Protein AF-A0A6A5GMW8-F1 (afdb_monomer_lite)

Foldseek 3Di:
DLVVVLVVLLVPADPLLVVLQVVLCVLVVDPVLVVDPLVVNLVVNVVSLVVDDPVSNVSLVVQLCVSLVVCVVVVHDDDDCHRVHVRRCVVVVPPPPPD

Sequence (99 aa):
MAQEYIKGLLADASVSVRTAYSEIKSLTSQPSFYYIPKRQRYLMVNKIVTDMSATGQTEMMSLNKKAKVYCRNANVDTPPYSLGNLFGNMLANGAVLSK

Structure (mmCIF, N/CA/C/O backbone):
data_AF-A0A6A5GMW8-F1
#
_entry.id   AF-A0A6A5GMW8-F1
#
loop_
_atom_site.group_PDB
_atom_site.id
_atom_site.type_symbol
_atom_site.label_atom_id
_atom_site.label_alt_id
_atom_site.label_comp_id
_atom_site.label_asym_id
_atom_site.label_entity_id
_atom_site.label_seq_id
_atom_site.pdbx_PDB_ins_code
_atom_site.Cartn_x
_atom_site.Cartn_y
_atom_site.Cartn_z
_atom_site.occupancy
_atom_site.B_iso_or_equiv
_atom_site.auth_seq_id
_atom_site.auth_comp_id
_atom_site.auth_asym_id
_atom_site.auth_atom_id
_atom_site.pdbx_PDB_model_num
ATOM 1 N N . MET A 1 1 ? 9.613 -15.767 5.178 1.00 64.94 1 MET A N 1
ATOM 2 C CA . MET A 1 1 ? 9.781 -14.855 6.335 1.00 64.94 1 MET A CA 1
ATOM 3 C C . MET A 1 1 ? 9.176 -13.475 6.080 1.00 64.94 1 MET A C 1
ATOM 5 O O . MET A 1 1 ? 8.207 -13.151 6.748 1.00 64.94 1 MET A O 1
ATOM 9 N N . ALA A 1 2 ? 9.625 -12.707 5.076 1.00 72.75 2 ALA A N 1
ATOM 10 C CA . ALA A 1 2 ? 9.059 -11.376 4.790 1.00 72.75 2 ALA A CA 1
ATOM 11 C C . ALA A 1 2 ? 7.568 -11.373 4.422 1.00 72.75 2 ALA A C 1
ATOM 13 O O . ALA A 1 2 ? 6.807 -10.550 4.923 1.00 72.75 2 ALA A O 1
ATOM 14 N N . GLN A 1 3 ? 7.130 -12.336 3.612 1.00 71.25 3 GLN A N 1
ATOM 15 C CA . GLN A 1 3 ? 5.720 -12.462 3.249 1.00 71.25 3 GLN A CA 1
ATOM 16 C C . GLN A 1 3 ? 4.822 -12.782 4.458 1.00 71.25 3 GLN A C 1
ATOM 18 O O . GLN A 1 3 ? 3.736 -12.225 4.562 1.00 71.25 3 GLN A O 1
ATOM 23 N N . GLU A 1 4 ? 5.280 -13.631 5.382 1.00 76.31 4 GLU A N 1
ATOM 24 C CA . GLU A 1 4 ? 4.548 -13.961 6.617 1.00 76.31 4 GLU A CA 1
ATOM 25 C C . GLU A 1 4 ? 4.485 -12.764 7.574 1.00 76.31 4 GLU A C 1
ATOM 27 O O . GLU A 1 4 ? 3.425 -12.461 8.112 1.00 76.31 4 GLU A O 1
ATOM 32 N N . TYR A 1 5 ? 5.577 -12.004 7.703 1.00 83.25 5 TYR A N 1
ATOM 33 C CA . TYR A 1 5 ? 5.585 -10.764 8.483 1.00 83.25 5 TYR A CA 1
ATOM 34 C C . TYR A 1 5 ? 4.597 -9.724 7.930 1.00 83.25 5 TYR A C 1
ATOM 36 O O . TYR A 1 5 ? 3.816 -9.140 8.678 1.00 83.25 5 TYR A O 1
ATOM 44 N N . ILE A 1 6 ? 4.583 -9.524 6.607 1.00 81.19 6 ILE A N 1
ATOM 45 C CA . ILE A 1 6 ? 3.645 -8.608 5.940 1.00 81.19 6 ILE A CA 1
ATOM 46 C C . ILE A 1 6 ? 2.194 -9.073 6.115 1.00 81.19 6 ILE A C 1
ATOM 48 O O . ILE A 1 6 ? 1.319 -8.245 6.363 1.00 81.19 6 ILE A O 1
ATOM 52 N N . LYS A 1 7 ? 1.927 -10.383 6.014 1.00 83.81 7 LYS A N 1
ATOM 53 C CA . LYS A 1 7 ? 0.597 -10.942 6.294 1.00 83.81 7 LYS A CA 1
ATOM 54 C C . LYS A 1 7 ? 0.168 -10.661 7.735 1.00 83.81 7 LYS A C 1
ATOM 56 O O . LYS A 1 7 ? -0.967 -10.245 7.922 1.00 83.81 7 LYS A O 1
ATOM 61 N N . GLY A 1 8 ? 1.063 -10.827 8.712 1.00 85.88 8 GLY A N 1
ATOM 62 C CA . GLY A 1 8 ? 0.796 -10.503 10.117 1.00 85.88 8 GLY A CA 1
ATOM 63 C C . GLY A 1 8 ? 0.445 -9.028 10.320 1.00 85.88 8 GLY A C 1
ATOM 64 O O . GLY A 1 8 ? -0.608 -8.717 10.863 1.00 85.88 8 GLY A O 1
ATOM 65 N N . LEU A 1 9 ? 1.253 -8.116 9.762 1.00 88.56 9 LEU A N 1
ATOM 66 C CA . LEU A 1 9 ? 0.981 -6.672 9.811 1.00 88.56 9 LEU A CA 1
ATOM 67 C C . LEU A 1 9 ? -0.401 -6.299 9.261 1.00 88.56 9 LEU A C 1
ATOM 69 O O . LEU A 1 9 ? -1.041 -5.392 9.782 1.00 88.56 9 LEU A O 1
ATOM 73 N N . LEU A 1 10 ? -0.838 -6.962 8.188 1.00 90.00 10 LEU A N 1
ATOM 74 C CA . LEU A 1 10 ? -2.150 -6.727 7.592 1.00 90.00 10 LEU A CA 1
ATOM 75 C C . LEU A 1 10 ? -3.270 -7.433 8.354 1.00 90.00 10 LEU A C 1
ATOM 77 O O . LEU A 1 10 ? -4.378 -6.917 8.371 1.00 90.00 10 LEU A O 1
ATOM 81 N N . ALA A 1 11 ? -3.019 -8.590 8.966 1.00 91.50 11 ALA A N 1
ATOM 82 C CA . ALA A 1 11 ? -4.016 -9.307 9.756 1.00 91.50 11 ALA A CA 1
ATOM 83 C C . ALA A 1 11 ? -4.460 -8.483 10.974 1.00 91.50 11 ALA A C 1
ATOM 85 O O . ALA A 1 11 ? -5.666 -8.390 11.221 1.00 91.50 11 ALA A O 1
ATOM 86 N N . ASP A 1 12 ? -3.497 -7.833 11.635 1.00 92.44 12 ASP A N 1
ATOM 87 C CA . ASP A 1 12 ? -3.691 -6.979 12.814 1.00 92.44 12 ASP A CA 1
ATOM 88 C C . ASP A 1 12 ? -4.194 -5.564 12.475 1.00 92.44 12 ASP A C 1
ATOM 90 O O . ASP A 1 12 ? -4.526 -4.787 13.371 1.00 92.44 12 ASP A O 1
ATOM 94 N N . ALA A 1 13 ? -4.236 -5.207 11.189 1.00 94.12 13 ALA A N 1
ATOM 95 C CA . ALA A 1 13 ? -4.665 -3.890 10.742 1.00 94.12 13 ALA A CA 1
ATOM 96 C C . ALA A 1 13 ? -6.188 -3.712 10.826 1.00 94.12 13 ALA A C 1
ATOM 98 O O . ALA A 1 13 ? -6.969 -4.669 10.731 1.00 94.12 13 ALA A O 1
ATOM 99 N N . SER A 1 14 ? -6.626 -2.457 10.916 1.00 96.12 14 SER A N 1
ATOM 100 C CA . SER A 1 14 ? -8.043 -2.110 10.873 1.00 96.12 14 SER A CA 1
ATOM 101 C C . SER A 1 14 ? -8.721 -2.594 9.589 1.00 96.12 14 SER A C 1
ATOM 103 O O . SER A 1 14 ? -8.109 -2.730 8.526 1.00 96.12 14 SER A O 1
ATOM 105 N N . VAL A 1 15 ? -10.038 -2.818 9.664 1.00 95.31 15 VAL A N 1
ATOM 106 C CA . VAL A 1 15 ? -10.848 -3.236 8.506 1.00 95.31 15 VAL A CA 1
ATOM 107 C C . VAL A 1 15 ? -10.666 -2.275 7.327 1.00 95.31 15 VAL A C 1
ATOM 109 O O . VAL A 1 15 ? -10.486 -2.736 6.206 1.00 95.31 15 VAL A O 1
ATOM 112 N N . SER A 1 16 ? -10.634 -0.964 7.588 1.00 94.50 16 SER A N 1
ATOM 113 C CA . SER A 1 16 ? -10.417 0.071 6.568 1.00 94.50 16 SER A CA 1
ATOM 114 C C . SER A 1 16 ? -9.102 -0.141 5.809 1.00 94.50 16 SER A C 1
ATOM 116 O O . SER A 1 16 ? -9.092 -0.226 4.581 1.00 94.50 16 SER A O 1
ATOM 118 N N . VAL A 1 17 ? -8.003 -0.342 6.542 1.00 95.81 17 VAL A N 1
ATOM 119 C CA . VAL A 1 17 ? -6.675 -0.569 5.959 1.00 95.81 17 VAL A CA 1
ATOM 120 C C . VAL A 1 17 ? -6.608 -1.886 5.190 1.00 95.81 17 VAL A C 1
ATOM 122 O O . VAL A 1 17 ? -6.041 -1.926 4.097 1.00 95.81 17 VAL A O 1
ATOM 125 N N . ARG A 1 18 ? -7.211 -2.960 5.714 1.00 95.19 18 ARG A N 1
ATOM 126 C CA . ARG A 1 18 ? -7.260 -4.259 5.021 1.00 95.19 18 ARG A CA 1
ATOM 127 C C . ARG A 1 18 ? -8.033 -4.174 3.708 1.00 95.19 18 ARG A C 1
ATOM 129 O O . ARG A 1 18 ? -7.567 -4.710 2.703 1.00 95.19 18 ARG A O 1
ATOM 136 N N . THR A 1 19 ? -9.166 -3.474 3.701 1.00 95.75 19 THR A N 1
ATOM 137 C CA . THR A 1 19 ? -9.971 -3.244 2.495 1.00 95.75 19 THR A CA 1
ATOM 138 C C . THR A 1 19 ? -9.191 -2.432 1.465 1.00 95.75 19 THR A C 1
ATOM 140 O O . THR A 1 19 ? -9.028 -2.890 0.335 1.00 95.75 19 THR A O 1
ATOM 143 N N . ALA A 1 20 ? -8.619 -1.294 1.869 1.00 95.25 20 ALA A N 1
ATOM 144 C CA . ALA A 1 20 ? -7.814 -0.450 0.989 1.00 95.25 20 ALA A CA 1
ATOM 145 C C . ALA A 1 20 ? -6.608 -1.207 0.407 1.00 95.25 20 ALA A C 1
ATOM 147 O O . ALA A 1 20 ? -6.329 -1.132 -0.788 1.00 95.25 20 ALA A O 1
ATOM 148 N N . TYR A 1 21 ? -5.903 -1.995 1.224 1.00 94.38 21 TYR A N 1
ATOM 149 C CA . TYR A 1 21 ? -4.774 -2.788 0.740 1.00 94.38 21 TYR A CA 1
ATOM 150 C C . TYR A 1 21 ? -5.204 -3.900 -0.226 1.00 94.38 21 TYR A C 1
ATOM 152 O O . TYR A 1 21 ? -4.506 -4.173 -1.203 1.00 94.38 21 TYR A O 1
ATOM 160 N N . SER A 1 22 ? -6.354 -4.534 0.019 1.00 94.38 22 SER A N 1
ATOM 161 C CA . SER A 1 22 ? -6.929 -5.527 -0.893 1.00 94.38 22 SER A CA 1
ATOM 162 C C . SER A 1 22 ? -7.249 -4.915 -2.259 1.00 94.38 22 SER A C 1
ATOM 164 O O . SER A 1 22 ? -6.922 -5.501 -3.292 1.00 94.38 22 SER A O 1
ATOM 166 N N . GLU A 1 23 ? -7.805 -3.703 -2.275 1.00 95.62 23 GLU A N 1
ATOM 167 C CA . GLU A 1 23 ? -8.087 -2.964 -3.505 1.00 95.62 23 GLU A CA 1
ATOM 168 C C . GLU A 1 23 ? -6.802 -2.613 -4.266 1.00 95.62 23 GLU A C 1
ATOM 170 O O . GLU A 1 23 ? -6.690 -2.909 -5.456 1.00 95.62 23 GLU A O 1
ATOM 175 N N . ILE A 1 24 ? -5.784 -2.090 -3.570 1.00 93.56 24 ILE A N 1
ATOM 176 C CA . ILE A 1 24 ? -4.465 -1.812 -4.161 1.00 93.56 24 ILE A CA 1
ATOM 177 C C . ILE A 1 24 ? -3.858 -3.091 -4.747 1.00 93.56 24 ILE A C 1
ATOM 179 O O . ILE A 1 24 ? -3.343 -3.079 -5.866 1.00 93.56 24 ILE A O 1
ATOM 183 N N . LYS A 1 25 ? -3.932 -4.215 -4.027 1.00 91.81 25 LYS A N 1
ATOM 184 C CA . LYS A 1 25 ? -3.429 -5.510 -4.505 1.00 91.81 25 LYS A CA 1
ATOM 185 C C . LYS A 1 25 ? -4.186 -5.987 -5.745 1.00 91.81 25 LYS A C 1
ATOM 187 O O . LYS A 1 25 ? -3.555 -6.451 -6.690 1.00 91.81 25 LYS A O 1
ATOM 192 N N . SER A 1 26 ? -5.512 -5.863 -5.756 1.00 93.69 26 SER A N 1
ATOM 193 C CA . SER A 1 26 ? -6.340 -6.203 -6.917 1.00 93.69 26 SER A CA 1
ATOM 194 C C . SER A 1 26 ? -5.926 -5.374 -8.132 1.00 93.69 26 SER A C 1
ATOM 196 O O . SER A 1 26 ? -5.566 -5.930 -9.170 1.00 93.69 26 SER A O 1
ATOM 198 N N . LEU A 1 27 ? -5.844 -4.052 -7.964 1.00 92.50 27 LEU A N 1
ATOM 199 C CA . LEU A 1 27 ? -5.448 -3.115 -9.011 1.00 92.50 27 LEU A CA 1
ATOM 200 C C . LEU A 1 27 ? -4.052 -3.427 -9.571 1.00 92.50 27 LEU A C 1
ATOM 202 O O . LEU A 1 27 ? -3.859 -3.502 -10.780 1.00 92.50 27 LEU A O 1
ATOM 206 N N . THR A 1 28 ? -3.079 -3.647 -8.689 1.00 89.94 28 THR A N 1
ATOM 207 C CA . THR A 1 28 ? -1.662 -3.833 -9.051 1.00 89.94 28 THR A CA 1
ATOM 208 C C . THR A 1 28 ? -1.325 -5.248 -9.523 1.00 89.94 28 THR A C 1
ATOM 210 O O . THR A 1 28 ? -0.220 -5.477 -10.014 1.00 89.94 28 THR A O 1
ATOM 213 N N . SER A 1 29 ? -2.262 -6.194 -9.402 1.00 90.62 29 SER A N 1
ATOM 214 C CA . SER A 1 29 ? -2.138 -7.544 -9.966 1.00 90.62 29 SER A CA 1
ATOM 215 C C . SER A 1 29 ? -2.491 -7.613 -11.454 1.00 90.62 29 SER A C 1
ATOM 217 O O . SER A 1 29 ? -2.099 -8.559 -12.136 1.00 90.62 29 SER A O 1
ATOM 219 N N . GLN A 1 30 ? -3.200 -6.608 -11.977 1.00 91.44 30 GLN A N 1
ATOM 220 C CA . GLN A 1 30 ? -3.570 -6.553 -13.386 1.00 91.44 30 GLN A CA 1
ATOM 221 C C . GLN A 1 30 ? -2.365 -6.123 -14.237 1.00 91.44 30 GLN A C 1
ATOM 223 O O . GLN A 1 30 ? -1.808 -5.052 -13.995 1.00 91.44 30 GLN A O 1
ATOM 228 N N . PRO A 1 31 ? -1.970 -6.874 -15.281 1.00 91.31 31 PRO A N 1
ATOM 229 C CA . PRO A 1 31 ? -0.874 -6.463 -16.163 1.00 91.31 31 PRO A CA 1
ATOM 230 C C . PRO A 1 31 ? -1.121 -5.103 -16.832 1.00 91.31 31 PRO A C 1
ATOM 232 O O . PRO A 1 31 ? -0.203 -4.293 -16.957 1.00 91.31 31 PRO A O 1
ATOM 235 N N . SER A 1 32 ? -2.381 -4.823 -17.186 1.00 93.00 32 SER A N 1
ATOM 236 C CA . SER A 1 32 ? -2.825 -3.560 -17.789 1.00 93.00 32 SER A CA 1
ATOM 237 C C . SER A 1 32 ? -2.517 -2.339 -16.926 1.00 93.00 32 SER A C 1
ATOM 239 O O . SER A 1 32 ? -2.221 -1.272 -17.464 1.00 93.00 32 SER A O 1
ATOM 241 N N . PHE A 1 33 ? -2.506 -2.495 -15.599 1.00 91.19 33 PHE A N 1
ATOM 242 C CA . PHE A 1 33 ? -2.132 -1.428 -14.680 1.00 91.19 33 PHE A CA 1
ATOM 243 C C . PHE A 1 33 ? -0.741 -0.888 -15.001 1.00 91.19 33 PHE A C 1
ATOM 245 O O . PHE A 1 33 ? -0.52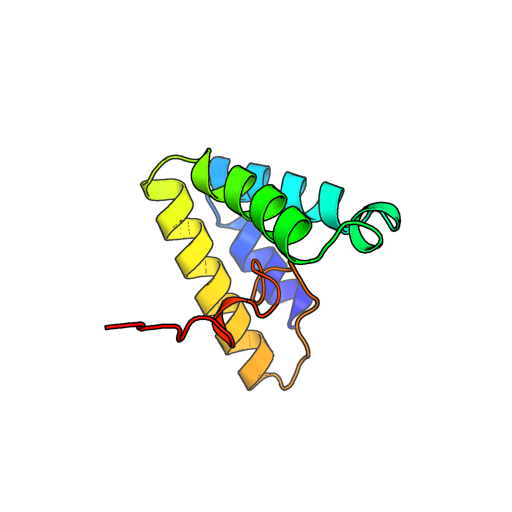2 0.318 -14.950 1.00 91.19 33 PHE A O 1
ATOM 252 N N . TYR A 1 34 ? 0.199 -1.746 -15.404 1.00 88.88 34 TYR A N 1
ATOM 253 C CA . TYR A 1 34 ? 1.565 -1.329 -15.701 1.00 88.88 34 TYR A CA 1
ATOM 254 C C . TYR A 1 34 ? 1.736 -0.675 -17.080 1.00 88.88 34 TYR A C 1
ATOM 256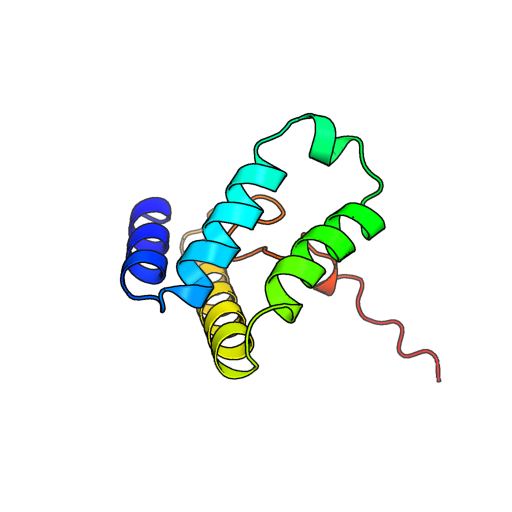 O O . TYR A 1 34 ? 2.771 -0.043 -17.298 1.00 88.88 34 TYR A O 1
ATOM 264 N N . TYR A 1 35 ? 0.723 -0.719 -17.952 1.00 92.75 35 TYR A N 1
ATOM 265 C CA . TYR A 1 35 ? 0.687 0.065 -19.196 1.00 92.75 35 TYR A CA 1
ATOM 266 C C . TYR A 1 35 ? 0.235 1.516 -18.975 1.00 92.75 35 TYR A C 1
ATOM 268 O O . TYR A 1 35 ? 0.455 2.373 -19.828 1.00 92.75 35 TYR A O 1
ATOM 276 N N . ILE A 1 36 ? -0.342 1.819 -17.809 1.00 91.31 36 ILE A N 1
ATOM 277 C CA . ILE A 1 36 ? -0.728 3.176 -17.418 1.00 91.31 36 ILE A CA 1
ATOM 278 C C . ILE A 1 36 ? 0.536 3.999 -17.079 1.00 91.31 36 ILE A C 1
ATOM 280 O O . ILE A 1 36 ? 1.449 3.491 -16.410 1.00 91.31 36 ILE A O 1
ATOM 284 N N . PRO A 1 37 ? 0.602 5.291 -17.463 1.00 91.25 37 PRO A N 1
ATOM 285 C CA . PRO A 1 37 ? 1.670 6.200 -17.056 1.00 91.25 37 PRO A CA 1
ATOM 286 C C . PRO A 1 37 ? 1.934 6.189 -15.544 1.00 91.25 37 PRO A C 1
ATOM 288 O O . PRO A 1 37 ? 1.013 6.257 -14.729 1.00 91.25 37 PRO A O 1
ATOM 291 N N . LYS A 1 38 ? 3.215 6.191 -15.146 1.00 87.75 38 LYS A N 1
ATOM 292 C CA . LYS A 1 38 ? 3.642 6.055 -13.736 1.00 87.75 38 LYS A CA 1
ATOM 293 C C . LYS A 1 38 ? 2.936 7.027 -12.778 1.00 87.75 38 LYS A C 1
ATOM 295 O O . LYS A 1 38 ? 2.557 6.622 -11.681 1.00 87.75 38 LYS A O 1
ATOM 300 N N . ARG A 1 39 ? 2.734 8.284 -13.196 1.00 88.38 39 ARG A N 1
ATOM 301 C CA . ARG A 1 39 ? 2.023 9.303 -12.404 1.00 88.38 39 ARG A CA 1
ATOM 302 C C . ARG A 1 39 ? 0.556 8.936 -12.181 1.00 88.38 39 ARG A C 1
ATOM 304 O O . ARG A 1 39 ? 0.064 9.088 -11.072 1.00 88.38 39 ARG A O 1
ATOM 311 N N . GLN A 1 40 ? -0.132 8.441 -13.206 1.00 90.69 40 GLN A N 1
ATOM 312 C CA . GLN A 1 40 ? -1.532 8.033 -13.092 1.00 90.69 40 GLN A CA 1
ATOM 313 C C . GLN A 1 40 ? -1.673 6.805 -12.187 1.00 90.69 40 GLN A C 1
ATOM 315 O O . GLN A 1 40 ? -2.504 6.820 -11.288 1.00 90.69 40 GLN A O 1
ATOM 320 N N . ARG A 1 41 ? -0.780 5.814 -12.311 1.00 91.56 41 ARG A N 1
ATOM 321 C CA . ARG A 1 41 ? -0.717 4.667 -11.382 1.00 91.56 41 ARG A CA 1
ATOM 322 C C . ARG A 1 41 ? -0.568 5.102 -9.924 1.00 91.56 41 ARG A C 1
ATOM 324 O O . ARG A 1 41 ? -1.271 4.600 -9.054 1.00 91.56 41 ARG A O 1
ATOM 331 N N . TYR A 1 42 ? 0.330 6.058 -9.664 1.00 91.25 42 TYR A N 1
ATOM 332 C CA . TYR A 1 42 ? 0.476 6.656 -8.335 1.00 91.25 42 TYR A CA 1
ATOM 333 C C . TYR A 1 42 ? -0.822 7.309 -7.867 1.00 91.25 42 TYR A C 1
ATOM 335 O O . TYR A 1 42 ? -1.240 7.053 -6.747 1.00 91.25 42 TYR A O 1
ATOM 343 N N . LEU A 1 43 ? -1.466 8.126 -8.706 1.00 91.81 43 LEU A N 1
ATOM 344 C CA . LEU A 1 43 ? -2.701 8.816 -8.330 1.00 91.81 43 LEU A CA 1
ATOM 345 C C . LEU A 1 43 ? -3.833 7.836 -8.014 1.00 91.81 43 LEU A C 1
ATOM 347 O O . LEU A 1 43 ? -4.575 8.082 -7.071 1.00 91.81 43 LEU A O 1
ATOM 351 N N . MET A 1 44 ? -3.932 6.720 -8.739 1.00 93.56 44 MET A N 1
ATOM 352 C CA . MET A 1 44 ? -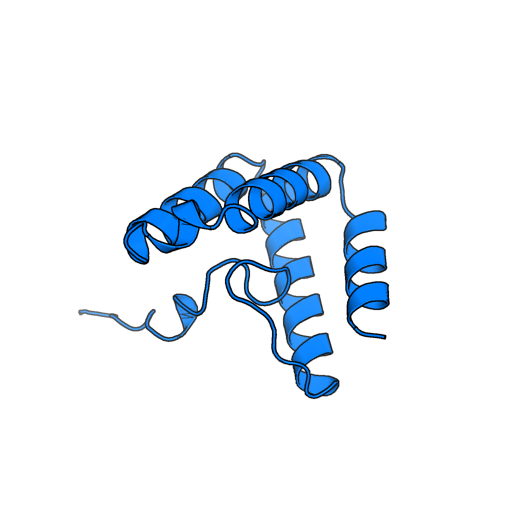4.914 5.670 -8.454 1.00 93.56 44 MET A CA 1
ATOM 353 C C . MET A 1 44 ? -4.675 5.039 -7.077 1.00 93.56 44 MET A C 1
ATOM 355 O O . MET A 1 44 ? -5.594 4.973 -6.268 1.00 93.56 44 MET A O 1
ATOM 359 N N . VAL A 1 45 ? -3.435 4.643 -6.770 1.00 93.38 45 VAL A N 1
ATOM 360 C CA . VAL A 1 45 ? -3.101 4.058 -5.458 1.00 93.38 45 VAL A CA 1
ATOM 361 C C . VAL A 1 45 ? -3.223 5.086 -4.331 1.00 93.38 45 VAL A C 1
ATOM 363 O O . VAL A 1 45 ? -3.757 4.784 -3.267 1.00 93.38 45 VAL A O 1
ATOM 366 N N . ASN A 1 46 ? -2.777 6.321 -4.567 1.00 92.69 46 ASN A N 1
ATOM 367 C CA . ASN A 1 46 ? -2.910 7.415 -3.614 1.00 92.69 46 ASN A CA 1
ATOM 368 C C . ASN A 1 46 ? -4.375 7.716 -3.316 1.00 92.69 46 ASN A C 1
ATOM 370 O O . ASN A 1 46 ? -4.704 7.923 -2.156 1.00 92.69 46 ASN A O 1
ATOM 374 N N . LYS A 1 47 ? -5.246 7.681 -4.331 1.00 94.44 47 LYS A N 1
ATOM 375 C CA . LYS A 1 47 ? -6.681 7.892 -4.155 1.00 94.44 47 LYS A CA 1
ATOM 376 C C . LYS A 1 47 ? -7.288 6.879 -3.184 1.00 94.44 47 LYS A C 1
ATOM 378 O O . LYS A 1 47 ? -7.951 7.298 -2.244 1.00 94.44 47 LYS A O 1
ATOM 383 N N . ILE A 1 48 ? -6.984 5.588 -3.346 1.00 95.12 48 ILE A N 1
ATOM 384 C CA . ILE A 1 48 ? -7.459 4.531 -2.432 1.00 95.12 48 ILE A CA 1
ATOM 385 C C . ILE A 1 48 ? -7.038 4.830 -0.985 1.00 95.12 48 ILE A C 1
ATOM 387 O O . ILE A 1 48 ? -7.821 4.669 -0.053 1.00 95.12 48 ILE A O 1
ATOM 391 N N . VAL A 1 49 ? -5.805 5.307 -0.785 1.00 93.44 49 VAL A N 1
ATOM 392 C CA . VAL A 1 49 ? -5.323 5.677 0.551 1.00 93.44 49 VAL A CA 1
ATOM 393 C C . VAL A 1 49 ? -6.040 6.921 1.077 1.00 93.44 49 VAL A C 1
ATOM 395 O O . VAL A 1 49 ? -6.499 6.914 2.214 1.00 93.44 49 VAL A O 1
ATOM 398 N N . THR A 1 50 ? -6.165 7.978 0.273 1.00 93.12 50 THR A N 1
ATOM 399 C CA . THR A 1 50 ? -6.776 9.246 0.702 1.00 93.12 50 THR A CA 1
ATOM 400 C C . THR A 1 50 ? -8.287 9.174 0.888 1.00 93.12 50 THR A C 1
ATOM 402 O O . THR A 1 50 ? -8.833 10.004 1.606 1.00 93.12 50 THR A O 1
ATOM 405 N N . ASP A 1 51 ? -8.955 8.194 0.277 1.00 95.25 51 ASP A N 1
ATOM 406 C CA . ASP A 1 51 ? -10.387 7.947 0.468 1.00 95.25 51 ASP A CA 1
ATOM 407 C C . ASP A 1 51 ? -10.680 7.325 1.856 1.00 95.25 51 ASP A C 1
ATOM 409 O O . ASP A 1 51 ? -11.819 7.356 2.324 1.00 95.25 51 ASP A O 1
ATOM 413 N N . MET A 1 52 ? -9.662 6.811 2.563 1.00 94.50 52 MET A N 1
ATOM 414 C CA . MET A 1 52 ? -9.790 6.401 3.967 1.00 94.50 52 MET A CA 1
ATOM 415 C C . MET A 1 52 ? -9.852 7.604 4.923 1.00 94.50 52 MET A C 1
ATOM 417 O O . MET A 1 52 ? -9.376 8.700 4.625 1.00 94.50 52 MET A O 1
ATOM 421 N N . SER A 1 53 ? -10.331 7.368 6.150 1.00 94.75 53 SER A N 1
ATOM 422 C CA . SER A 1 53 ? -10.210 8.328 7.254 1.00 94.75 53 SER A CA 1
ATOM 423 C C . SER A 1 53 ? -8.747 8.689 7.552 1.00 94.75 53 SER A C 1
ATOM 425 O O . SER A 1 53 ? -7.834 7.895 7.317 1.00 94.75 53 SER A O 1
ATOM 427 N N . ALA A 1 54 ? -8.514 9.849 8.174 1.00 94.44 54 ALA A N 1
ATOM 428 C CA . ALA A 1 54 ? -7.174 10.265 8.607 1.00 94.44 54 ALA A CA 1
ATOM 429 C C . ALA A 1 54 ? -6.485 9.226 9.520 1.00 94.44 54 ALA A C 1
ATOM 431 O O . ALA A 1 54 ? -5.269 9.024 9.446 1.00 94.44 54 ALA A O 1
ATOM 432 N N . THR A 1 55 ? -7.264 8.520 10.347 1.00 95.38 55 THR A N 1
ATOM 433 C CA . THR A 1 55 ? -6.775 7.409 11.176 1.00 95.38 55 THR A CA 1
ATOM 434 C C . THR A 1 55 ? -6.313 6.221 10.330 1.00 95.38 55 THR A C 1
ATOM 436 O O . THR A 1 55 ? -5.196 5.747 10.529 1.00 95.38 55 THR A O 1
ATOM 439 N N . GLY A 1 56 ? -7.104 5.795 9.339 1.00 95.50 56 GLY A N 1
ATOM 440 C CA . GLY A 1 56 ? -6.736 4.709 8.424 1.00 95.50 56 GLY A CA 1
ATOM 441 C C . GLY A 1 56 ? -5.539 5.061 7.536 1.00 95.50 56 GLY A C 1
ATOM 442 O O . GLY A 1 56 ? -4.649 4.238 7.338 1.00 95.50 56 GLY A O 1
ATOM 443 N N . GLN A 1 57 ? -5.451 6.312 7.076 1.00 94.19 57 GLN A N 1
ATOM 444 C CA . GLN A 1 57 ? -4.282 6.825 6.358 1.00 94.19 57 GLN A CA 1
ATOM 445 C C . GLN A 1 57 ? -3.016 6.725 7.214 1.00 94.19 57 GLN A C 1
ATOM 447 O O . GLN A 1 57 ? -2.006 6.176 6.774 1.00 94.19 57 GLN A O 1
ATOM 452 N N . THR A 1 58 ? -3.074 7.207 8.457 1.00 95.81 58 THR A N 1
ATOM 453 C CA . THR A 1 58 ? -1.935 7.176 9.388 1.00 95.81 58 THR A CA 1
ATOM 454 C C . THR A 1 58 ? -1.488 5.744 9.678 1.00 95.81 58 THR A C 1
ATOM 456 O O . THR A 1 58 ? -0.291 5.442 9.655 1.00 95.81 58 THR A O 1
ATOM 459 N N . GLU A 1 59 ? -2.442 4.845 9.904 1.00 96.38 59 GLU A N 1
ATOM 460 C CA . GLU A 1 59 ? -2.177 3.427 10.123 1.00 96.38 59 GLU A CA 1
ATOM 461 C C . GLU A 1 59 ? -1.518 2.782 8.895 1.00 96.38 59 GLU A C 1
ATOM 463 O O . GLU A 1 59 ? -0.443 2.193 9.019 1.00 96.38 59 GLU A O 1
ATOM 468 N N . MET A 1 60 ? -2.082 2.970 7.698 1.00 94.69 60 MET A N 1
ATOM 469 C CA . MET A 1 60 ? -1.517 2.463 6.443 1.00 94.69 60 MET A CA 1
ATOM 470 C C . MET A 1 60 ? -0.080 2.954 6.231 1.00 94.69 60 MET A C 1
ATOM 472 O O . MET A 1 60 ? 0.809 2.167 5.896 1.00 94.69 60 MET A O 1
ATOM 476 N N . MET A 1 61 ? 0.184 4.241 6.477 1.00 93.62 61 MET A N 1
ATOM 477 C CA . MET A 1 61 ? 1.529 4.814 6.374 1.00 93.62 61 MET A CA 1
ATOM 478 C C . MET A 1 61 ? 2.500 4.207 7.391 1.00 93.62 61 MET A C 1
ATOM 480 O O . MET A 1 61 ? 3.654 3.922 7.050 1.00 93.62 61 MET A O 1
ATOM 484 N N . SER A 1 62 ? 2.038 3.966 8.619 1.00 94.31 62 SER A N 1
ATOM 485 C CA . SER A 1 62 ? 2.814 3.304 9.670 1.00 94.31 62 SER A CA 1
ATOM 486 C C . SER A 1 62 ? 3.170 1.864 9.287 1.00 94.31 62 SER A C 1
ATOM 488 O O . SER A 1 62 ? 4.343 1.482 9.344 1.00 94.31 62 SER A O 1
ATOM 490 N N . LEU A 1 63 ? 2.198 1.081 8.809 1.00 94.19 63 LEU A N 1
ATOM 491 C CA . LEU A 1 63 ? 2.416 -0.295 8.352 1.00 94.19 63 LEU A CA 1
ATOM 492 C C . LEU A 1 63 ? 3.350 -0.351 7.143 1.00 94.19 63 LEU A C 1
ATOM 494 O O . LEU A 1 63 ? 4.280 -1.156 7.117 1.00 94.19 63 LEU A O 1
ATOM 498 N N . ASN A 1 64 ? 3.170 0.553 6.180 1.00 93.00 64 ASN A N 1
ATOM 499 C CA . ASN A 1 64 ? 4.051 0.678 5.024 1.00 93.00 64 ASN A CA 1
ATOM 500 C C . ASN A 1 64 ? 5.498 0.979 5.451 1.00 93.00 64 ASN A C 1
ATOM 502 O O . ASN A 1 64 ? 6.436 0.369 4.941 1.00 93.00 64 ASN A O 1
ATOM 506 N N . LYS A 1 65 ? 5.702 1.863 6.437 1.00 91.44 65 LYS A N 1
ATOM 507 C CA . LYS A 1 65 ? 7.035 2.146 6.991 1.00 91.44 65 LYS A CA 1
ATOM 508 C C . LYS A 1 65 ? 7.638 0.919 7.683 1.00 91.44 65 LYS A C 1
ATOM 510 O O . LYS A 1 65 ? 8.800 0.606 7.427 1.00 91.44 65 LYS A O 1
ATOM 515 N N . LYS A 1 66 ? 6.865 0.208 8.514 1.00 91.69 66 LYS A N 1
ATOM 516 C CA . LYS A 1 66 ? 7.310 -1.025 9.194 1.00 91.69 66 LYS A CA 1
ATOM 517 C C . LYS A 1 66 ? 7.724 -2.103 8.190 1.00 91.69 66 LYS A C 1
ATOM 519 O O . LYS A 1 66 ? 8.824 -2.641 8.291 1.00 91.69 66 LYS A O 1
ATOM 524 N N . ALA A 1 67 ? 6.892 -2.353 7.179 1.00 90.50 67 ALA A N 1
ATOM 525 C CA . ALA A 1 67 ? 7.179 -3.316 6.120 1.00 90.50 67 ALA A CA 1
ATOM 526 C C . ALA A 1 67 ? 8.443 -2.945 5.329 1.00 90.50 67 ALA A C 1
ATOM 528 O O . ALA A 1 67 ? 9.277 -3.813 5.078 1.00 90.50 67 ALA A O 1
ATOM 529 N N . LYS A 1 68 ? 8.638 -1.657 5.004 1.00 89.19 68 LYS A N 1
ATOM 530 C CA . LYS A 1 68 ? 9.845 -1.172 4.313 1.00 89.19 68 LYS A CA 1
ATOM 531 C C . LYS A 1 68 ? 11.118 -1.440 5.114 1.00 89.19 68 LYS A C 1
ATOM 533 O O . LYS A 1 68 ? 12.106 -1.908 4.554 1.00 89.19 68 LYS A O 1
ATOM 538 N N . VAL A 1 69 ? 11.102 -1.135 6.414 1.00 90.19 69 VAL A N 1
ATOM 539 C CA . VAL A 1 69 ? 12.248 -1.371 7.308 1.00 90.19 69 VAL A CA 1
ATOM 540 C C . VAL A 1 69 ? 12.548 -2.863 7.405 1.00 90.19 69 VAL A C 1
ATOM 542 O O . VAL A 1 69 ? 13.699 -3.258 7.247 1.00 90.19 69 VAL A O 1
ATOM 545 N N . TYR A 1 70 ? 11.519 -3.692 7.593 1.00 89.00 70 TYR A N 1
ATOM 546 C CA . TYR A 1 70 ? 11.693 -5.139 7.656 1.00 89.00 70 TYR A CA 1
ATOM 547 C C . TYR A 1 70 ? 12.303 -5.697 6.365 1.00 89.00 70 TYR A C 1
ATOM 549 O O . TYR A 1 70 ? 13.305 -6.405 6.425 1.00 89.00 70 TYR A O 1
ATOM 557 N N . CYS A 1 71 ? 11.744 -5.356 5.197 1.00 86.62 71 CYS A N 1
ATOM 558 C CA . CYS A 1 71 ? 12.238 -5.867 3.914 1.00 86.62 71 CYS A CA 1
ATOM 559 C C . CYS A 1 71 ? 13.676 -5.413 3.641 1.00 86.62 71 CYS A C 1
ATOM 561 O O . CYS A 1 71 ? 14.496 -6.224 3.220 1.00 86.62 71 CYS A O 1
ATOM 563 N N . ARG A 1 72 ? 14.016 -4.159 3.977 1.00 86.44 72 ARG A N 1
ATOM 564 C CA . ARG A 1 72 ? 15.393 -3.653 3.891 1.00 86.44 72 ARG A CA 1
ATOM 565 C C . ARG A 1 72 ? 16.351 -4.445 4.781 1.00 86.44 72 ARG A C 1
ATOM 567 O O . ARG A 1 72 ? 17.417 -4.831 4.318 1.00 86.44 72 ARG A O 1
ATOM 574 N N . ASN A 1 73 ? 15.979 -4.697 6.034 1.00 86.69 73 ASN A N 1
ATOM 575 C CA . ASN A 1 73 ? 16.817 -5.450 6.971 1.00 86.69 73 ASN A CA 1
ATOM 576 C C . ASN A 1 73 ? 16.967 -6.920 6.558 1.00 86.69 73 ASN A C 1
ATOM 578 O O . ASN A 1 73 ? 18.012 -7.519 6.784 1.00 86.69 73 ASN A O 1
ATOM 582 N N . ALA A 1 74 ? 15.937 -7.488 5.933 1.00 85.25 74 ALA A N 1
ATOM 583 C CA . ALA A 1 74 ? 15.953 -8.842 5.395 1.00 85.25 74 ALA A CA 1
ATOM 584 C C . ALA A 1 74 ? 16.639 -8.950 4.018 1.00 85.25 74 ALA A C 1
ATOM 586 O O . ALA A 1 74 ? 16.694 -10.047 3.469 1.00 85.25 74 ALA A O 1
ATOM 587 N N . ASN A 1 75 ? 17.135 -7.839 3.456 1.00 84.69 75 ASN A N 1
ATOM 588 C CA . ASN A 1 75 ? 17.694 -7.752 2.105 1.00 84.69 75 ASN A CA 1
ATOM 589 C C . ASN A 1 75 ? 16.748 -8.312 1.020 1.00 84.69 75 ASN A C 1
ATOM 591 O O . ASN A 1 75 ? 17.163 -9.049 0.127 1.00 84.69 75 ASN A O 1
ATOM 595 N N . VAL A 1 76 ? 15.455 -7.992 1.137 1.00 81.75 76 VAL A N 1
ATOM 596 C CA . VAL A 1 76 ? 14.396 -8.415 0.212 1.00 81.75 76 VAL A CA 1
ATOM 597 C C . VAL A 1 76 ? 13.876 -7.209 -0.560 1.00 81.75 76 VAL A C 1
ATOM 599 O O . VAL A 1 76 ? 13.427 -6.221 0.032 1.00 81.75 76 VAL A O 1
ATOM 602 N N . ASP A 1 77 ? 13.867 -7.318 -1.886 1.00 78.19 77 ASP A N 1
ATOM 603 C CA . ASP A 1 77 ? 13.270 -6.307 -2.750 1.00 78.19 77 ASP A CA 1
ATOM 604 C C . ASP A 1 77 ? 11.757 -6.219 -2.546 1.00 78.19 77 ASP A C 1
ATOM 606 O O . ASP A 1 77 ? 11.046 -7.218 -2.429 1.00 78.19 77 ASP A O 1
ATOM 610 N N . THR A 1 78 ? 11.250 -4.988 -2.509 1.00 79.00 78 THR A N 1
ATOM 611 C CA . THR A 1 78 ? 9.821 -4.715 -2.341 1.00 79.00 78 THR A CA 1
ATOM 612 C C . THR A 1 78 ? 9.226 -4.254 -3.675 1.00 79.00 78 THR A C 1
ATOM 614 O O . THR A 1 78 ? 9.568 -3.153 -4.131 1.00 79.00 78 THR A O 1
ATOM 617 N N . PRO A 1 79 ? 8.346 -5.052 -4.313 1.00 81.81 79 PRO A N 1
ATOM 618 C CA . PRO A 1 79 ? 7.731 -4.696 -5.588 1.00 81.81 79 PRO A CA 1
ATOM 619 C C . PRO A 1 79 ? 7.040 -3.323 -5.555 1.00 81.81 79 PRO A C 1
ATOM 621 O O . PRO A 1 79 ? 6.579 -2.885 -4.499 1.00 81.81 79 PRO A O 1
ATOM 624 N N . PRO A 1 80 ? 6.934 -2.611 -6.689 1.00 84.44 80 PRO A N 1
ATOM 625 C CA . PRO A 1 80 ? 6.151 -1.384 -6.753 1.00 84.44 80 PRO A CA 1
ATOM 626 C C . PRO A 1 80 ? 4.721 -1.606 -6.254 1.00 84.44 80 PRO A C 1
ATOM 628 O O . PRO A 1 80 ? 4.079 -2.583 -6.627 1.00 84.44 80 PRO A O 1
ATOM 631 N N . TYR A 1 81 ? 4.223 -0.670 -5.446 1.00 87.81 81 TYR A N 1
ATOM 632 C CA . TYR A 1 81 ? 2.852 -0.648 -4.928 1.00 87.81 81 TYR A CA 1
ATOM 633 C C . TYR A 1 81 ? 2.489 -1.771 -3.938 1.00 87.81 81 TYR A C 1
ATOM 635 O O . TYR A 1 81 ? 1.339 -1.854 -3.515 1.00 87.81 81 TYR A O 1
ATOM 643 N N . SER A 1 82 ? 3.448 -2.591 -3.490 1.00 86.25 82 SER A N 1
ATOM 644 C CA . SER A 1 82 ? 3.238 -3.502 -2.357 1.00 86.25 82 SER A CA 1
ATOM 645 C C . SER A 1 82 ? 3.443 -2.797 -1.013 1.00 86.25 82 SER A C 1
ATOM 647 O O . SER A 1 82 ? 4.025 -1.711 -0.947 1.00 86.25 82 SER A O 1
ATOM 649 N N . LEU A 1 83 ? 3.026 -3.423 0.092 1.00 86.56 83 LEU A N 1
ATOM 650 C CA . LEU A 1 83 ? 3.337 -2.912 1.431 1.00 86.56 83 LEU A CA 1
ATOM 651 C C . LEU A 1 83 ? 4.863 -2.810 1.610 1.00 86.56 83 LEU A C 1
ATOM 653 O O . LEU A 1 83 ? 5.586 -3.764 1.336 1.00 86.56 83 LEU A O 1
ATOM 657 N N . GLY A 1 84 ? 5.350 -1.641 2.024 1.00 87.12 84 GLY A N 1
ATOM 658 C CA . GLY A 1 84 ? 6.773 -1.278 2.028 1.00 87.12 84 GLY A CA 1
ATOM 659 C C . GLY A 1 84 ? 7.200 -0.397 0.844 1.00 87.12 84 GLY A C 1
ATOM 660 O O . GLY A 1 84 ? 8.228 0.281 0.915 1.00 87.12 84 GLY A O 1
ATOM 661 N N . ASN A 1 85 ? 6.392 -0.344 -0.218 1.00 88.50 85 ASN A N 1
ATOM 662 C CA . ASN A 1 85 ? 6.617 0.449 -1.427 1.00 88.50 85 ASN A CA 1
ATOM 663 C C . ASN A 1 85 ? 5.291 0.914 -2.070 1.00 88.50 85 ASN A C 1
ATOM 665 O O . ASN A 1 85 ? 5.186 1.006 -3.296 1.00 88.50 85 ASN A O 1
ATOM 669 N N . LEU A 1 86 ? 4.277 1.233 -1.250 1.00 86.69 86 LEU A N 1
ATOM 670 C CA . LEU A 1 86 ? 2.915 1.559 -1.714 1.00 86.69 86 LEU A CA 1
ATOM 671 C C . LEU A 1 86 ? 2.865 2.657 -2.784 1.00 86.69 86 LEU A C 1
ATOM 673 O O . LEU A 1 86 ? 2.002 2.634 -3.646 1.00 86.69 86 LEU A O 1
ATOM 677 N N . PHE A 1 87 ? 3.814 3.592 -2.779 1.00 83.56 87 PHE A N 1
ATOM 678 C CA . PHE A 1 87 ? 3.854 4.707 -3.730 1.00 83.56 87 PHE A CA 1
ATOM 679 C C . PHE A 1 87 ? 4.892 4.549 -4.846 1.00 83.56 87 PHE A C 1
ATOM 681 O O . PHE A 1 87 ? 5.252 5.532 -5.495 1.00 83.56 87 PHE A O 1
ATOM 688 N N . GLY A 1 88 ? 5.399 3.330 -5.063 1.00 66.81 88 GLY A N 1
ATOM 689 C CA . GLY A 1 88 ? 6.236 2.978 -6.211 1.00 66.81 88 GLY A CA 1
ATOM 690 C C . GLY A 1 88 ? 7.389 3.958 -6.444 1.00 66.81 88 GLY A C 1
ATOM 691 O O . GLY A 1 88 ? 7.429 4.637 -7.473 1.00 66.81 88 GLY A O 1
ATOM 692 N N . ASN A 1 89 ? 8.305 4.070 -5.475 1.00 60.53 89 ASN A N 1
ATOM 693 C CA . ASN A 1 89 ? 9.499 4.932 -5.518 1.00 60.53 89 ASN A CA 1
ATOM 694 C C . ASN A 1 89 ? 9.279 6.410 -5.932 1.00 60.53 89 ASN A C 1
ATOM 696 O O . ASN A 1 89 ? 10.252 7.099 -6.229 1.00 60.53 89 ASN A O 1
ATOM 700 N N . MET A 1 90 ? 8.054 6.956 -5.921 1.00 53.75 90 MET A N 1
ATOM 701 C CA . MET A 1 90 ? 7.858 8.393 -6.185 1.00 53.75 90 MET A CA 1
ATOM 702 C C . MET A 1 90 ? 8.391 9.288 -5.060 1.00 53.75 90 MET A C 1
ATOM 704 O O . MET A 1 90 ? 8.764 10.425 -5.326 1.00 53.75 90 MET A O 1
ATOM 708 N N . LEU A 1 91 ? 8.551 8.759 -3.842 1.00 49.47 91 LEU A N 1
ATOM 709 C CA . LEU A 1 91 ? 9.210 9.479 -2.745 1.00 49.47 91 LEU A CA 1
ATOM 710 C C . LEU A 1 91 ? 10.729 9.653 -2.948 1.00 49.47 91 LEU A C 1
ATOM 712 O O . LEU A 1 91 ? 11.331 10.438 -2.229 1.00 49.47 91 LEU A O 1
ATOM 716 N N . ALA A 1 92 ? 11.350 8.975 -3.925 1.00 39.81 92 ALA A N 1
ATOM 717 C CA . ALA A 1 92 ? 12.758 9.197 -4.284 1.00 39.81 92 ALA A CA 1
ATOM 718 C C . ALA A 1 92 ? 12.955 10.314 -5.331 1.00 39.81 92 ALA A C 1
ATOM 720 O O . ALA A 1 92 ? 14.073 10.779 -5.502 1.00 39.81 92 ALA A O 1
ATOM 721 N N . ASN A 1 93 ? 11.875 10.791 -5.967 1.00 36.03 93 ASN A N 1
ATOM 722 C CA . ASN A 1 93 ? 11.887 11.983 -6.831 1.00 36.03 93 ASN A CA 1
ATOM 723 C C . ASN A 1 93 ? 11.058 13.138 -6.235 1.00 36.03 93 ASN A C 1
ATOM 725 O O . ASN A 1 93 ? 10.735 14.103 -6.922 1.00 36.03 93 ASN A O 1
ATOM 729 N N . GLY A 1 94 ? 10.710 13.045 -4.950 1.00 32.00 94 GLY A N 1
ATOM 730 C CA . GLY A 1 94 ? 9.991 14.066 -4.192 1.00 32.00 94 GLY A CA 1
ATOM 731 C C . GLY A 1 94 ? 10.923 15.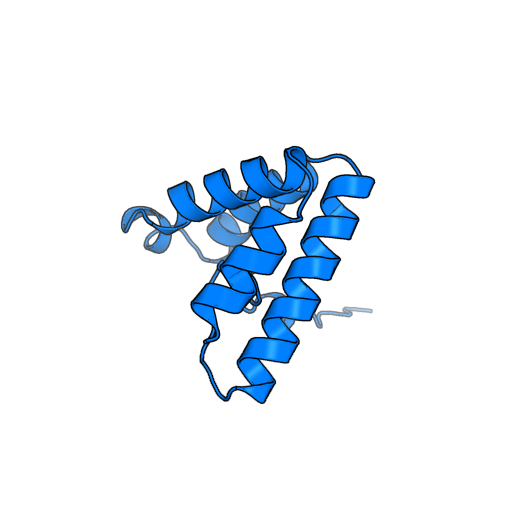098 -3.560 1.00 32.00 94 GLY A C 1
ATOM 732 O O . GLY A 1 94 ? 10.793 15.385 -2.379 1.00 32.00 94 GLY A O 1
ATOM 733 N N . ALA A 1 95 ? 11.872 15.627 -4.329 1.00 36.41 95 ALA A N 1
ATOM 734 C CA . ALA A 1 95 ? 12.561 16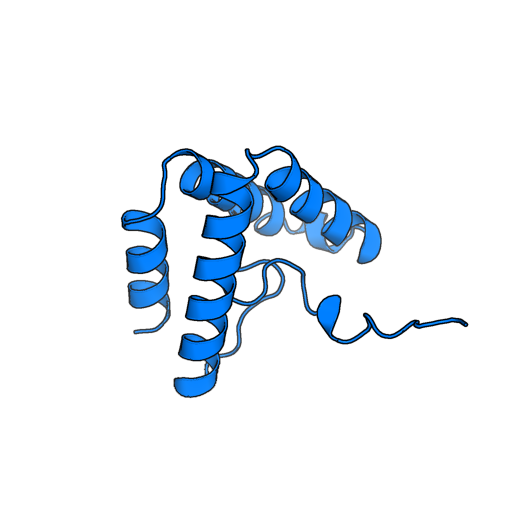.869 -4.003 1.00 36.41 95 ALA A CA 1
ATOM 735 C C . ALA A 1 95 ? 12.508 17.777 -5.234 1.00 36.41 95 ALA A C 1
ATOM 737 O O . ALA A 1 95 ? 13.502 18.007 -5.911 1.00 36.41 95 ALA A O 1
ATOM 738 N N . VAL A 1 96 ? 11.317 18.296 -5.521 1.00 34.53 96 VAL A N 1
ATOM 739 C CA . VAL A 1 96 ? 11.219 19.642 -6.084 1.00 34.53 96 VAL A CA 1
ATOM 740 C C . VAL A 1 96 ? 10.689 20.520 -4.959 1.00 34.53 96 VAL A C 1
ATOM 742 O O . VAL A 1 96 ? 9.507 20.828 -4.876 1.00 34.53 96 VAL A O 1
ATOM 745 N N . LEU A 1 97 ? 11.596 20.874 -4.048 1.00 41.25 97 LEU A N 1
ATOM 746 C CA . LEU A 1 97 ? 11.561 22.192 -3.428 1.00 41.25 97 LEU A CA 1
ATOM 747 C C . LEU A 1 97 ? 11.938 23.173 -4.546 1.00 41.25 97 LEU A C 1
ATOM 749 O O . LEU A 1 97 ? 13.116 23.450 -4.756 1.00 41.25 97 LEU A O 1
ATOM 753 N N . SER A 1 98 ? 10.968 23.636 -5.333 1.00 33.50 98 SER A N 1
ATOM 754 C CA . SER A 1 98 ? 11.182 24.820 -6.165 1.00 33.50 98 SER A CA 1
ATOM 755 C C . SER A 1 98 ? 10.683 26.032 -5.389 1.00 33.50 98 SER A C 1
ATOM 757 O O . SER A 1 98 ? 9.480 26.263 -5.376 1.00 33.50 98 SER A O 1
ATOM 759 N N . LYS A 1 99 ? 11.655 26.709 -4.761 1.00 34.12 99 LYS A N 1
ATOM 760 C CA . LYS A 1 99 ? 11.671 28.061 -4.168 1.00 34.12 99 LYS A CA 1
ATOM 761 C C . LYS A 1 99 ? 10.460 28.512 -3.356 1.00 34.12 99 LYS A C 1
ATOM 763 O O . LYS A 1 99 ? 9.411 28.815 -3.955 1.00 34.12 99 LYS A O 1
#

Organi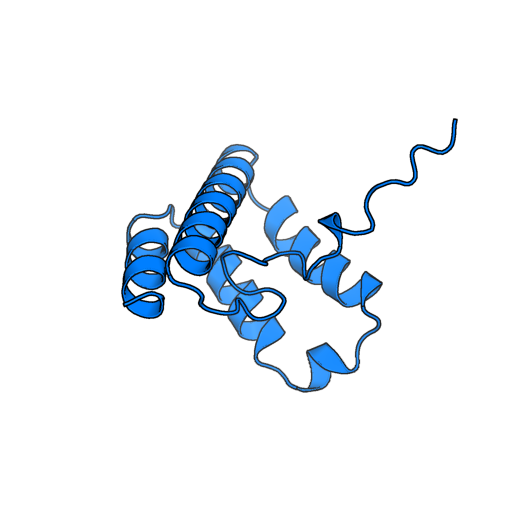sm: Caenorhabditis remanei (NCBI:txid31234)

pLDDT: mean 84.21, std 16.68, range [32.0, 96.38]

Secondary structure (DSSP, 8-state):
-HHHHHHHHHHSS-HHHHHHHHHHHHHHHSGGGGGS-HHHHHHHHHHHHHTS-HHHHHHHHHHHHHHHHHHHHTT----TTSTT-TTTTGGGS------

Radius of gyration: 13.61 Å; chains: 1; bounding box: 28×43×32 Å